Protein AF-A0A1B7MVD4-F1 (afdb_monomer)

Organism: NCBI:txid1314800

Sequence (118 aa):
MILGPDWERTKVEKAMSAALEKVAKGVGAKHITAVAIAYLMQKVPYVFPLIGGRKVEHLEANLESLAISLTAEQLRYLESVVPFNPGFPHHDRNGTVYNFLLYMEKQPTAQPIIRDAE

Secondary structure (DSSP, 8-state):
--SSSTTSPPHHHHHHHHHHHHHHHHHT-S-HHHHHHHHHHHHSTT-------SSHHHHHHHHGGGG----HHHHHHHHHSS-----TTTS-TT-----TT-----PPPPPP-PPPP-

Radius of gyration: 17.04 Å; Cα contacts (8 Å, |Δi|>4): 108; chains: 1; bounding box: 49×40×30 Å

InterPro domains:
  IPR023210 NADP-dependent oxidoreductase domain [PF00248] (13-81)
  IPR036812 NAD(P)-dependent oxidoreductase domain superfamily [G3DSA:3.20.20.100] (3-83)
  IPR036812 NAD(P)-dependent oxidoreductase domain superfamily [SSF51430] (11-89)
  IPR050523 Aldo/Keto Reductase Detoxification and Biosynthesis [PTHR43364] (9-90)

Foldseek 3Di:
DPPDPVVDDDPLRVLLLVLLV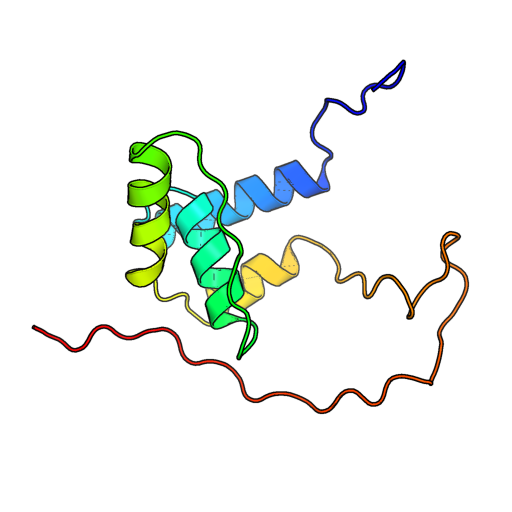VVCVVQVQPDSLLSVQLLVPQADPPDDDDQDDDDPVSVVSNVVNLVGFDDPVSSVSSCVSDDDDPDPPQADPVRDGGDPPDDDDDDDGHGGNDPDDD

Mean predicted aligned error: 8.62 Å

Structure (mmCIF, N/CA/C/O backbone):
data_AF-A0A1B7MVD4-F1
#
_entry.id   AF-A0A1B7MVD4-F1
#
loop_
_atom_site.group_PDB
_atom_site.id
_atom_site.type_symbol
_atom_site.label_atom_id
_atom_site.label_alt_id
_atom_site.label_comp_id
_atom_site.label_asym_id
_atom_site.label_entity_id
_atom_site.label_seq_id
_atom_site.pdbx_PDB_ins_code
_atom_site.Cartn_x
_atom_site.Cartn_y
_atom_site.Cartn_z
_atom_site.occupancy
_atom_site.B_iso_or_equiv
_atom_site.auth_seq_id
_atom_site.auth_comp_id
_atom_site.auth_asym_id
_atom_site.auth_atom_id
_atom_site.pdbx_PDB_model_num
ATOM 1 N N . MET A 1 1 ? 24.118 5.508 -5.068 1.00 56.59 1 MET A N 1
ATOM 2 C CA . MET A 1 1 ? 25.331 6.207 -4.560 1.00 56.59 1 MET A CA 1
ATOM 3 C C . MET A 1 1 ? 26.485 5.240 -4.772 1.00 56.59 1 MET A C 1
ATOM 5 O O . MET A 1 1 ? 26.363 4.122 -4.307 1.00 56.59 1 MET A O 1
ATOM 9 N N . ILE A 1 2 ? 27.562 5.522 -5.501 1.00 54.47 2 ILE A N 1
ATOM 10 C CA . ILE A 1 2 ? 28.261 6.772 -5.834 1.00 54.47 2 ILE A CA 1
ATOM 11 C C . ILE A 1 2 ? 28.687 6.630 -7.320 1.00 54.47 2 ILE A C 1
ATOM 13 O O . ILE A 1 2 ? 29.323 5.635 -7.637 1.00 54.47 2 ILE A O 1
ATOM 17 N N . LEU A 1 3 ? 28.319 7.579 -8.201 1.00 65.44 3 LEU A N 1
ATOM 18 C CA . LEU A 1 3 ? 28.618 7.704 -9.661 1.00 65.44 3 LEU A CA 1
ATOM 19 C C . LEU A 1 3 ? 27.543 7.306 -10.709 1.00 65.44 3 LEU A C 1
ATOM 21 O O . LEU A 1 3 ? 27.700 7.704 -11.859 1.00 65.44 3 LEU A O 1
ATOM 25 N N . GLY A 1 4 ? 26.445 6.618 -10.371 1.00 66.25 4 GLY A N 1
ATOM 26 C CA . GLY A 1 4 ? 25.346 6.320 -11.320 1.00 66.25 4 GLY A CA 1
ATOM 27 C C . GLY A 1 4 ? 24.106 7.222 -11.158 1.00 66.25 4 GLY A C 1
ATOM 28 O O . GLY A 1 4 ? 23.919 7.789 -10.076 1.00 66.25 4 GLY A O 1
ATOM 29 N N . PRO A 1 5 ? 23.204 7.324 -12.165 1.00 71.81 5 PRO A N 1
ATOM 30 C CA . PRO A 1 5 ? 21.899 7.993 -12.043 1.00 71.81 5 PRO A CA 1
ATOM 31 C C . PRO A 1 5 ? 20.914 7.243 -11.122 1.00 71.81 5 PRO A C 1
ATOM 33 O O . PRO A 1 5 ? 19.718 7.502 -11.152 1.00 71.81 5 PRO A O 1
ATOM 36 N N . ASP A 1 6 ? 21.401 6.349 -10.257 1.00 68.00 6 ASP A N 1
ATOM 37 C CA . ASP A 1 6 ? 20.628 5.485 -9.351 1.00 68.00 6 ASP A CA 1
ATOM 38 C C . ASP A 1 6 ? 19.784 6.250 -8.310 1.00 68.00 6 ASP A C 1
ATOM 40 O O . ASP A 1 6 ? 19.103 5.640 -7.490 1.00 68.00 6 ASP A O 1
ATOM 44 N N . TRP A 1 7 ? 19.869 7.583 -8.279 1.00 81.38 7 TRP A N 1
ATOM 45 C CA . TRP A 1 7 ? 18.977 8.438 -7.494 1.00 81.38 7 TRP A CA 1
ATOM 46 C C . TRP A 1 7 ? 17.621 8.645 -8.185 1.00 81.38 7 TRP A C 1
ATOM 48 O O . TRP A 1 7 ? 16.635 8.982 -7.523 1.00 81.38 7 TRP A O 1
ATOM 58 N N . GLU A 1 8 ? 17.558 8.459 -9.506 1.00 87.19 8 GLU A N 1
ATOM 59 C CA . GLU A 1 8 ? 16.330 8.585 -10.274 1.00 87.19 8 GLU A CA 1
ATOM 60 C C . GLU A 1 8 ? 15.427 7.373 -10.072 1.00 87.19 8 GLU A C 1
ATOM 62 O O . GLU A 1 8 ? 15.859 6.222 -10.067 1.00 87.19 8 GLU A O 1
ATOM 67 N N . ARG A 1 9 ? 14.121 7.637 -9.988 1.00 88.62 9 ARG A N 1
ATOM 68 C CA . ARG A 1 9 ? 13.124 6.569 -9.971 1.00 88.62 9 ARG A CA 1
ATOM 69 C C . ARG A 1 9 ? 13.095 5.852 -11.313 1.00 88.62 9 ARG A C 1
ATOM 71 O O . ARG A 1 9 ? 12.898 6.476 -12.366 1.00 88.62 9 ARG A O 1
ATOM 78 N N . THR A 1 10 ? 13.208 4.534 -11.252 1.00 92.06 10 THR A N 1
ATOM 79 C CA . THR A 1 10 ? 13.052 3.628 -12.386 1.00 92.06 10 THR A CA 1
ATOM 80 C C . THR A 1 10 ? 11.653 3.750 -12.994 1.00 92.06 10 THR A C 1
ATOM 82 O O . THR A 1 10 ? 10.699 4.224 -12.370 1.00 92.06 10 THR A O 1
ATOM 85 N N . LYS A 1 11 ? 11.496 3.284 -14.238 1.00 91.81 11 LYS A N 1
ATOM 86 C CA . LYS A 1 11 ? 10.183 3.240 -14.905 1.00 91.81 11 LYS A CA 1
ATOM 87 C C . LYS A 1 11 ? 9.157 2.425 -14.103 1.00 91.81 11 LYS A C 1
ATOM 89 O O . LYS A 1 11 ? 7.995 2.807 -14.052 1.00 91.81 11 LYS A O 1
ATOM 94 N N . VAL A 1 12 ? 9.609 1.351 -13.452 1.00 91.75 12 VAL A N 1
ATOM 95 C CA . VAL A 1 12 ? 8.789 0.463 -12.615 1.00 91.75 12 VAL A CA 1
ATOM 96 C C . VAL A 1 12 ? 8.287 1.191 -11.369 1.00 91.75 12 VAL A C 1
ATOM 98 O O . VAL A 1 12 ? 7.089 1.182 -11.099 1.00 91.75 12 VAL A O 1
ATOM 101 N N . GLU A 1 13 ? 9.172 1.882 -10.648 1.00 92.38 13 GLU A N 1
ATOM 102 C CA . GLU A 1 13 ? 8.783 2.669 -9.470 1.00 92.38 13 GLU A CA 1
ATOM 103 C C . GLU A 1 13 ? 7.800 3.786 -9.836 1.00 92.38 13 GLU A C 1
ATOM 105 O O . GLU A 1 13 ? 6.802 3.977 -9.146 1.00 92.38 13 GLU A O 1
ATOM 110 N N . LYS A 1 14 ? 8.037 4.492 -10.951 1.00 94.19 14 LYS A N 1
ATOM 111 C CA . LYS A 1 14 ? 7.123 5.532 -11.455 1.00 94.19 14 LYS A CA 1
ATOM 112 C C . LYS A 1 14 ? 5.743 4.959 -11.792 1.00 94.19 14 LYS A C 1
ATOM 114 O O . LYS A 1 14 ? 4.733 5.555 -11.424 1.00 94.19 14 LYS A O 1
ATOM 119 N N . ALA A 1 15 ? 5.695 3.805 -12.458 1.00 95.25 15 ALA A N 1
ATOM 120 C CA . ALA A 1 15 ? 4.443 3.138 -12.805 1.00 95.25 15 ALA A CA 1
ATOM 121 C C . ALA A 1 15 ? 3.658 2.697 -11.560 1.00 95.25 15 ALA A C 1
ATOM 123 O O . ALA A 1 15 ? 2.452 2.929 -11.488 1.00 95.25 15 ALA A O 1
ATOM 124 N N . MET A 1 16 ? 4.338 2.123 -10.560 1.00 94.94 16 MET A N 1
ATOM 125 C CA . MET A 1 16 ? 3.697 1.710 -9.309 1.00 94.94 16 MET A CA 1
ATOM 126 C C . MET A 1 16 ? 3.150 2.907 -8.524 1.00 94.94 16 MET A C 1
ATOM 128 O O . MET A 1 16 ? 2.004 2.869 -8.079 1.00 94.94 16 MET A O 1
ATOM 132 N N . SER A 1 17 ? 3.914 3.999 -8.415 1.00 95.19 17 SER A N 1
ATOM 133 C CA . SER A 1 17 ? 3.435 5.231 -7.775 1.00 95.19 17 SER A CA 1
ATOM 134 C C . SER A 1 17 ? 2.176 5.776 -8.457 1.00 95.19 17 SER A C 1
ATOM 136 O O . SER A 1 17 ? 1.196 6.077 -7.779 1.00 95.19 17 SER A O 1
ATOM 138 N N . ALA A 1 18 ? 2.154 5.823 -9.794 1.00 96.06 18 ALA A N 1
ATOM 139 C CA . ALA A 1 18 ? 0.984 6.278 -10.547 1.00 96.06 18 ALA A CA 1
ATOM 140 C C . ALA A 1 18 ? -0.244 5.368 -10.347 1.00 96.06 18 ALA A C 1
ATOM 142 O O . ALA A 1 18 ? -1.378 5.846 -10.259 1.00 96.06 18 ALA A O 1
ATOM 143 N N . ALA A 1 19 ? -0.036 4.053 -10.246 1.00 96.94 19 ALA A N 1
ATOM 144 C CA . ALA A 1 19 ? -1.113 3.107 -9.978 1.00 96.94 19 ALA A CA 1
ATOM 145 C C . ALA A 1 19 ? -1.689 3.265 -8.562 1.00 96.94 19 ALA A C 1
ATOM 147 O O . ALA A 1 19 ? -2.912 3.270 -8.401 1.00 96.94 19 ALA A O 1
ATOM 148 N N . LEU A 1 20 ? -0.833 3.460 -7.554 1.00 96.75 20 LEU A N 1
ATOM 149 C CA . LEU A 1 20 ? -1.257 3.743 -6.181 1.00 96.75 20 LEU A CA 1
ATOM 150 C C . LEU A 1 20 ? -2.043 5.055 -6.095 1.00 96.75 20 LEU A C 1
ATOM 152 O O . LEU A 1 20 ? -3.084 5.086 -5.446 1.00 96.75 20 LEU A O 1
ATOM 156 N N . GLU A 1 21 ? -1.616 6.109 -6.795 1.00 96.81 21 GLU A N 1
ATOM 157 C CA . GLU A 1 21 ? -2.373 7.366 -6.882 1.00 96.81 21 GLU A CA 1
ATOM 158 C C . GLU A 1 21 ? -3.757 7.174 -7.511 1.00 96.81 21 GLU A C 1
ATOM 160 O O . GLU A 1 21 ? -4.745 7.747 -7.045 1.00 96.81 21 GLU A O 1
ATOM 165 N N . LYS A 1 22 ? -3.852 6.361 -8.570 1.00 96.94 22 LYS A N 1
ATOM 166 C CA . LYS A 1 22 ? -5.134 6.055 -9.213 1.00 96.94 22 LYS A CA 1
ATOM 167 C C . LYS A 1 22 ? -6.082 5.346 -8.246 1.00 96.94 22 LYS A C 1
ATOM 169 O O . LYS A 1 22 ? -7.252 5.718 -8.165 1.00 96.94 22 LYS A O 1
ATOM 174 N N . VAL A 1 23 ? -5.589 4.346 -7.515 1.00 96.69 23 VAL A N 1
ATOM 175 C CA . VAL A 1 23 ? -6.396 3.617 -6.525 1.00 96.69 23 VAL A CA 1
ATOM 176 C C . VAL A 1 23 ? -6.761 4.520 -5.349 1.00 96.69 23 VAL A C 1
ATOM 178 O O . VAL A 1 23 ? -7.924 4.527 -4.960 1.00 96.69 23 VAL A O 1
ATOM 181 N N . ALA A 1 24 ? -5.829 5.342 -4.855 1.00 96.31 24 ALA A N 1
ATOM 182 C CA . ALA A 1 24 ? -6.071 6.305 -3.779 1.00 96.31 24 ALA A CA 1
ATOM 183 C C . ALA A 1 24 ? -7.254 7.228 -4.091 1.00 96.31 24 ALA A C 1
ATOM 185 O O . ALA A 1 24 ? -8.151 7.376 -3.265 1.00 96.31 24 ALA A O 1
ATOM 186 N N . LYS A 1 25 ? -7.316 7.760 -5.319 1.00 95.75 25 LYS A N 1
ATOM 187 C CA . LYS A 1 25 ? -8.455 8.565 -5.789 1.00 95.75 25 LYS A CA 1
ATOM 188 C C . LYS A 1 25 ? -9.769 7.783 -5.787 1.00 95.75 25 LYS A C 1
ATOM 190 O O . LYS A 1 25 ? -10.802 8.349 -5.456 1.00 95.75 25 LYS A O 1
ATOM 195 N N . GLY A 1 26 ? -9.734 6.500 -6.147 1.00 93.81 26 GLY A N 1
ATOM 196 C CA . GLY A 1 26 ? -10.918 5.638 -6.171 1.00 93.81 26 GLY A CA 1
ATOM 197 C C . GLY A 1 26 ? -11.465 5.292 -4.784 1.00 93.81 26 GLY A C 1
ATOM 198 O O . GLY A 1 26 ? -12.671 5.118 -4.647 1.00 93.81 26 GLY A O 1
ATOM 199 N N . VAL A 1 27 ? -10.602 5.208 -3.768 1.00 92.69 27 VAL A N 1
ATOM 200 C CA . VAL A 1 27 ? -10.996 4.890 -2.380 1.00 92.69 27 VAL A CA 1
ATOM 201 C C . VAL A 1 27 ? -11.100 6.118 -1.471 1.00 92.69 27 VAL A C 1
ATOM 203 O O . VAL A 1 27 ? -11.423 5.982 -0.298 1.00 92.69 27 VAL A O 1
ATOM 206 N N . GLY A 1 28 ? -10.823 7.317 -1.994 1.00 93.06 28 GLY A N 1
ATOM 207 C CA . GLY A 1 28 ? -10.861 8.563 -1.224 1.00 93.06 28 GLY A CA 1
ATOM 208 C C . GLY A 1 28 ? -9.711 8.727 -0.225 1.00 93.06 28 GLY A C 1
ATOM 209 O O . GLY A 1 28 ? -9.837 9.516 0.708 1.00 93.06 28 GLY A O 1
ATOM 210 N N . ALA A 1 29 ? -8.601 8.007 -0.410 1.00 93.81 29 ALA A N 1
ATOM 211 C CA . ALA A 1 29 ? -7.437 8.109 0.465 1.00 93.81 29 ALA A CA 1
ATOM 212 C C . ALA A 1 29 ? -6.650 9.399 0.198 1.00 93.81 29 ALA A C 1
ATOM 214 O O . ALA A 1 29 ? -6.348 9.736 -0.953 1.00 93.81 29 ALA A O 1
ATOM 215 N N . LYS A 1 30 ? -6.263 10.094 1.267 1.00 93.62 30 LYS A N 1
ATOM 216 C CA . LYS A 1 30 ? -5.433 11.305 1.226 1.00 93.62 30 LYS A CA 1
ATOM 217 C C . LYS A 1 30 ? -3.970 10.965 0.966 1.00 93.62 30 LYS A C 1
ATOM 219 O O . LYS A 1 30 ? -3.273 11.727 0.293 1.00 93.62 30 LYS A O 1
ATOM 224 N N . HIS A 1 31 ? -3.509 9.823 1.475 1.00 94.25 31 HIS A N 1
ATOM 225 C CA . HIS A 1 31 ? -2.117 9.402 1.371 1.00 94.25 31 HIS A CA 1
ATOM 226 C C . HIS A 1 31 ? -1.966 8.085 0.600 1.00 94.25 31 HIS A C 1
ATOM 228 O O . HIS A 1 31 ? -2.522 7.051 0.961 1.00 94.25 31 HIS A O 1
ATOM 234 N N . ILE A 1 32 ? -1.124 8.082 -0.440 1.00 94.62 32 ILE A N 1
ATOM 235 C CA . ILE A 1 32 ? -0.832 6.862 -1.217 1.00 94.62 32 ILE A CA 1
ATOM 236 C C . ILE A 1 32 ? -0.132 5.779 -0.382 1.00 94.62 32 ILE A C 1
ATOM 238 O O . ILE A 1 32 ? -0.255 4.591 -0.675 1.00 94.62 32 ILE A O 1
ATOM 242 N N . THR A 1 33 ? 0.585 6.174 0.675 1.00 94.06 33 THR A N 1
ATOM 243 C CA . THR A 1 33 ? 1.235 5.244 1.608 1.00 94.06 33 THR A CA 1
ATOM 244 C C . THR A 1 33 ? 0.207 4.420 2.373 1.00 94.06 33 THR A C 1
ATOM 246 O O . THR A 1 33 ? 0.427 3.228 2.576 1.00 94.06 33 THR A O 1
ATOM 249 N N . ALA A 1 34 ? -0.943 5.010 2.711 1.00 95.00 34 ALA A N 1
ATOM 250 C CA . ALA A 1 34 ? -2.045 4.308 3.353 1.00 95.00 34 ALA A CA 1
ATOM 251 C C . ALA A 1 34 ? -2.593 3.187 2.457 1.00 95.00 34 ALA A C 1
ATOM 253 O O . ALA A 1 34 ? -2.800 2.068 2.922 1.00 95.00 34 ALA A O 1
ATOM 254 N N . VAL A 1 35 ? -2.738 3.452 1.153 1.00 95.88 35 VAL A N 1
ATOM 255 C CA . VAL A 1 35 ? -3.161 2.447 0.162 1.00 95.88 35 VAL A CA 1
ATOM 256 C C . VAL A 1 35 ? -2.148 1.306 0.059 1.00 95.88 35 VAL A C 1
ATOM 258 O O . VAL A 1 35 ? -2.541 0.145 0.002 1.00 95.88 35 VAL A O 1
ATOM 261 N N . ALA A 1 36 ? -0.848 1.612 0.069 1.00 94.44 36 ALA A N 1
ATOM 262 C CA . ALA A 1 36 ? 0.199 0.592 0.013 1.00 94.44 36 ALA A CA 1
ATOM 263 C C . ALA A 1 36 ? 0.202 -0.317 1.256 1.00 94.44 36 ALA A C 1
ATOM 265 O O . ALA A 1 36 ? 0.358 -1.534 1.132 1.00 94.44 36 ALA A O 1
ATOM 266 N N . ILE A 1 37 ? -0.005 0.263 2.443 1.00 94.12 37 ILE A N 1
ATOM 267 C CA . ILE A 1 37 ? -0.118 -0.482 3.705 1.00 94.12 37 ILE A CA 1
ATOM 268 C C . ILE A 1 37 ? -1.367 -1.371 3.684 1.00 94.12 37 ILE A C 1
ATOM 270 O O . ILE A 1 37 ? -1.263 -2.569 3.949 1.00 94.12 37 ILE A O 1
ATOM 274 N N . ALA A 1 38 ? -2.518 -0.815 3.292 1.00 93.56 38 ALA A N 1
ATOM 275 C CA . ALA A 1 38 ? -3.769 -1.560 3.169 1.00 93.56 38 ALA A CA 1
ATOM 276 C C . ALA A 1 38 ? -3.639 -2.725 2.174 1.00 93.56 38 ALA A C 1
ATOM 278 O O . ALA A 1 38 ? -4.039 -3.845 2.480 1.00 93.56 38 ALA A O 1
ATOM 279 N N . TYR A 1 39 ? -3.000 -2.497 1.023 1.00 93.69 39 TYR A N 1
ATOM 280 C CA . TYR A 1 39 ? -2.702 -3.546 0.048 1.00 93.69 39 TYR A CA 1
ATOM 281 C C . TYR A 1 39 ? -1.882 -4.683 0.660 1.00 93.69 39 TYR A C 1
ATOM 283 O O . TYR A 1 39 ? -2.247 -5.843 0.487 1.00 93.69 39 TYR A O 1
ATOM 291 N N . LEU A 1 40 ? -0.808 -4.381 1.397 1.00 91.44 40 LEU A N 1
ATOM 292 C CA . LEU A 1 40 ? 0.029 -5.422 1.994 1.00 91.44 40 LEU A CA 1
ATOM 293 C C . LEU A 1 40 ? -0.750 -6.267 3.011 1.00 91.44 40 LEU A C 1
ATOM 295 O O . LEU A 1 40 ? -0.672 -7.494 2.966 1.00 91.44 40 LEU A O 1
ATOM 299 N N . MET A 1 41 ? -1.519 -5.608 3.881 1.00 89.88 41 MET A N 1
ATOM 300 C CA . MET A 1 41 ? -2.327 -6.265 4.913 1.00 89.88 41 MET A CA 1
ATOM 301 C C . MET A 1 41 ? -3.458 -7.124 4.326 1.00 89.88 41 MET A C 1
ATOM 303 O O . MET A 1 41 ? -3.820 -8.140 4.911 1.00 89.88 41 MET A O 1
ATOM 307 N N . GLN A 1 42 ? -4.019 -6.727 3.180 1.00 90.31 42 GLN A N 1
ATOM 308 C CA . GLN A 1 42 ? -5.145 -7.421 2.535 1.00 90.31 42 GLN A CA 1
ATOM 309 C C . GLN A 1 42 ? -4.699 -8.492 1.538 1.00 90.31 42 GLN A C 1
ATOM 311 O O . GLN A 1 42 ? -5.431 -9.443 1.276 1.00 90.31 42 GLN A O 1
ATOM 316 N N . LYS A 1 43 ? -3.496 -8.362 0.972 1.00 87.38 43 LYS A N 1
ATOM 317 C CA . LYS A 1 43 ? -2.967 -9.317 -0.003 1.00 87.38 43 LYS A CA 1
ATOM 318 C C . LYS A 1 43 ? -2.566 -10.640 0.642 1.00 87.38 43 LYS A C 1
ATOM 320 O O . LYS A 1 43 ? -2.838 -11.697 0.075 1.00 87.38 43 LYS A O 1
ATOM 325 N N . VAL A 1 44 ? -1.859 -10.587 1.770 1.00 83.56 44 VAL A N 1
ATOM 326 C CA . VAL A 1 44 ? -1.258 -11.774 2.393 1.00 83.56 44 VAL A CA 1
ATOM 327 C C . VAL A 1 44 ? -1.642 -11.816 3.869 1.00 83.56 44 VAL A C 1
ATOM 329 O O . VAL A 1 44 ? -1.424 -10.827 4.571 1.00 83.56 44 VAL A O 1
ATOM 332 N N . PRO A 1 45 ? -2.189 -12.938 4.370 1.00 80.94 45 PRO A N 1
ATOM 333 C CA . PRO A 1 45 ? -2.485 -13.064 5.790 1.00 80.94 45 PRO A CA 1
ATOM 334 C C . PRO A 1 45 ? -1.189 -13.079 6.615 1.00 80.94 45 PRO A C 1
ATOM 336 O O . PRO A 1 45 ? -0.130 -13.476 6.131 1.00 80.94 45 PRO A O 1
ATOM 339 N N . TYR A 1 46 ? -1.284 -12.674 7.882 1.00 81.75 46 TYR A N 1
ATOM 340 C CA . TYR A 1 46 ? -0.179 -12.710 8.855 1.00 81.75 46 TYR A CA 1
ATOM 341 C C . TYR A 1 46 ? 1.037 -11.831 8.509 1.00 81.75 46 TYR A C 1
ATOM 343 O O . TYR A 1 46 ? 2.124 -12.036 9.048 1.00 81.75 46 TYR A O 1
ATOM 351 N N . VAL A 1 47 ? 0.863 -10.825 7.647 1.00 82.62 47 VAL A N 1
ATOM 352 C CA . VAL A 1 47 ? 1.891 -9.818 7.363 1.00 82.62 47 VAL A CA 1
ATOM 353 C C . VAL A 1 47 ? 1.591 -8.539 8.136 1.00 82.62 47 VAL A C 1
ATOM 355 O O . VAL A 1 47 ? 0.576 -7.883 7.914 1.00 82.62 47 VAL A O 1
ATOM 358 N N . PHE A 1 48 ? 2.518 -8.160 9.015 1.00 86.62 48 PHE A N 1
ATOM 359 C CA . PHE A 1 48 ? 2.473 -6.905 9.761 1.00 86.62 48 PHE A CA 1
ATOM 360 C C . PHE A 1 48 ? 3.544 -5.957 9.205 1.00 86.62 48 PHE A C 1
ATOM 362 O O . PHE A 1 48 ? 4.736 -6.205 9.414 1.00 86.62 48 PHE A O 1
ATOM 369 N N . PRO A 1 49 ? 3.168 -4.904 8.454 1.00 88.38 49 PRO A N 1
ATOM 370 C CA . PRO A 1 49 ? 4.138 -3.968 7.902 1.00 88.38 49 PRO A CA 1
ATOM 371 C C . PRO A 1 49 ? 4.923 -3.271 9.012 1.00 88.38 49 PRO A C 1
ATOM 373 O O . PRO A 1 49 ? 4.349 -2.738 9.961 1.00 88.38 49 PRO A O 1
ATOM 376 N N . LEU A 1 50 ? 6.243 -3.204 8.851 1.00 90.50 50 LEU A N 1
ATOM 377 C CA . LEU A 1 50 ? 7.085 -2.335 9.665 1.00 90.50 50 LEU A CA 1
ATOM 378 C C . LEU A 1 50 ? 7.027 -0.923 9.091 1.00 90.50 50 LEU A C 1
ATOM 380 O O . LEU A 1 50 ? 7.606 -0.626 8.045 1.00 90.50 50 LEU A O 1
ATOM 384 N N . ILE A 1 51 ? 6.286 -0.058 9.773 1.00 89.88 51 ILE A N 1
ATOM 385 C CA . ILE A 1 51 ? 6.015 1.299 9.315 1.00 89.88 51 ILE A CA 1
ATOM 386 C C . ILE A 1 51 ? 7.060 2.250 9.909 1.00 89.88 51 ILE A C 1
ATOM 388 O O . ILE A 1 51 ? 7.138 2.436 11.121 1.00 89.88 51 ILE A O 1
ATOM 392 N N . GLY A 1 52 ? 7.864 2.871 9.045 1.00 86.19 52 GLY A N 1
ATOM 393 C CA . GLY A 1 52 ? 8.845 3.883 9.439 1.00 86.19 52 GLY A CA 1
ATOM 394 C C . GLY A 1 52 ? 8.262 5.298 9.438 1.00 86.19 52 GLY A C 1
ATOM 395 O O . GLY A 1 52 ? 7.535 5.688 8.526 1.00 86.19 52 GLY A O 1
ATOM 396 N N . GLY A 1 53 ? 8.633 6.112 10.424 1.0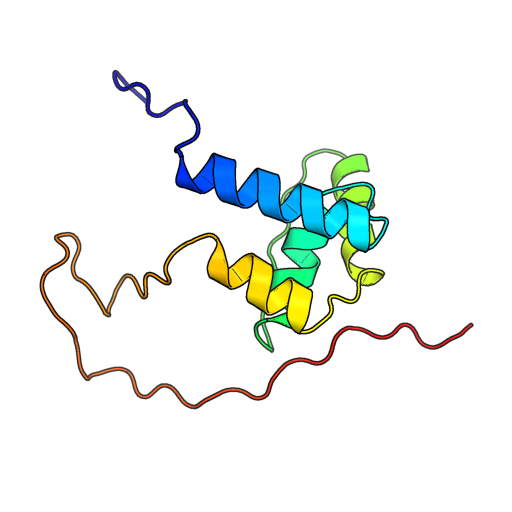0 89.62 53 GLY A N 1
ATOM 397 C CA . GLY A 1 53 ? 8.247 7.519 10.506 1.00 89.62 53 GLY A CA 1
ATOM 398 C C . GLY A 1 53 ? 9.166 8.286 11.450 1.00 89.62 53 GLY A C 1
ATOM 399 O O . GLY A 1 53 ? 9.685 7.724 12.406 1.00 89.62 53 GLY A O 1
ATOM 400 N N . ARG A 1 54 ? 9.403 9.570 11.162 1.00 94.25 54 ARG A N 1
ATOM 401 C CA . ARG A 1 54 ? 10.200 10.465 12.030 1.00 94.25 54 ARG A CA 1
ATOM 402 C C . ARG A 1 54 ? 9.384 11.622 12.602 1.00 94.25 54 ARG A C 1
ATOM 404 O O . ARG A 1 54 ? 9.935 12.454 13.311 1.00 94.25 54 ARG A O 1
ATOM 411 N N . LYS A 1 55 ? 8.107 11.708 12.233 1.00 94.69 55 LYS A N 1
ATOM 412 C CA . LYS A 1 55 ? 7.186 12.759 12.649 1.00 94.69 55 LYS A CA 1
ATOM 413 C C . LYS A 1 55 ? 5.799 12.171 12.881 1.00 94.69 55 LYS A C 1
ATOM 415 O O . LYS A 1 55 ? 5.486 11.117 12.322 1.00 94.69 55 LYS A O 1
ATOM 420 N N . VAL A 1 56 ? 4.990 12.863 13.675 1.00 94.38 56 VAL A N 1
ATOM 421 C CA . VAL A 1 56 ? 3.643 12.417 14.054 1.00 94.38 56 VAL A CA 1
ATOM 422 C C . VAL A 1 56 ? 2.716 12.361 12.838 1.00 94.38 56 VAL A C 1
ATOM 424 O O . VAL A 1 56 ? 1.956 11.410 12.699 1.00 94.38 56 VAL A O 1
ATOM 427 N N . GLU A 1 57 ? 2.861 13.278 11.882 1.00 94.12 57 GLU A N 1
ATOM 428 C CA . GLU A 1 57 ? 1.989 13.334 10.700 1.00 94.12 57 GLU A CA 1
ATOM 429 C C . GLU A 1 57 ? 2.145 12.088 9.816 1.00 94.12 57 GLU A C 1
ATOM 431 O O . GLU A 1 57 ? 1.208 11.667 9.146 1.00 94.12 57 GLU A O 1
ATOM 436 N N . HIS A 1 58 ? 3.325 11.453 9.827 1.00 93.88 58 HIS A N 1
ATOM 437 C CA . HIS A 1 58 ? 3.523 10.186 9.120 1.00 93.88 58 HIS A CA 1
ATOM 438 C C . HIS A 1 58 ? 2.734 9.057 9.784 1.00 93.88 58 HIS A C 1
ATOM 440 O O . HIS A 1 58 ? 2.189 8.205 9.090 1.00 93.88 58 HIS A O 1
ATOM 446 N N . LEU A 1 59 ? 2.686 9.032 11.120 1.00 92.31 59 LEU A N 1
ATOM 447 C CA . LEU A 1 59 ? 1.906 8.041 11.855 1.00 92.31 59 LEU A CA 1
ATOM 448 C C . LEU A 1 59 ? 0.419 8.208 11.533 1.00 92.31 59 LEU A C 1
ATOM 450 O O . LEU A 1 59 ? -0.221 7.239 11.137 1.00 92.31 59 LEU A O 1
ATOM 454 N N . GLU A 1 60 ? -0.097 9.435 11.616 1.00 92.44 60 GLU A N 1
ATOM 455 C CA . GLU A 1 60 ? -1.495 9.750 11.293 1.00 92.44 60 GLU A CA 1
ATOM 456 C C . GLU A 1 60 ? -1.854 9.388 9.846 1.00 92.44 60 GLU A C 1
ATOM 458 O O . GLU A 1 60 ? -2.869 8.732 9.609 1.00 92.44 60 GLU A O 1
ATOM 463 N N . ALA A 1 61 ? -0.986 9.718 8.886 1.00 93.56 61 ALA A N 1
ATOM 464 C CA . ALA A 1 61 ? -1.167 9.343 7.485 1.00 93.56 61 ALA A CA 1
ATOM 465 C C . ALA A 1 61 ? -1.221 7.821 7.278 1.00 93.56 61 ALA A C 1
ATOM 467 O O . ALA A 1 61 ? -1.947 7.336 6.416 1.00 93.56 61 ALA A O 1
ATOM 468 N N . ASN A 1 62 ? -0.468 7.044 8.059 1.00 93.25 62 ASN A N 1
ATOM 469 C CA . ASN A 1 62 ? -0.461 5.587 7.942 1.00 93.25 62 ASN A CA 1
ATOM 470 C C . ASN A 1 62 ? -1.669 4.936 8.629 1.00 93.25 62 ASN A C 1
ATOM 472 O O . ASN A 1 62 ? -2.131 3.897 8.159 1.00 93.25 62 ASN A O 1
ATOM 476 N N 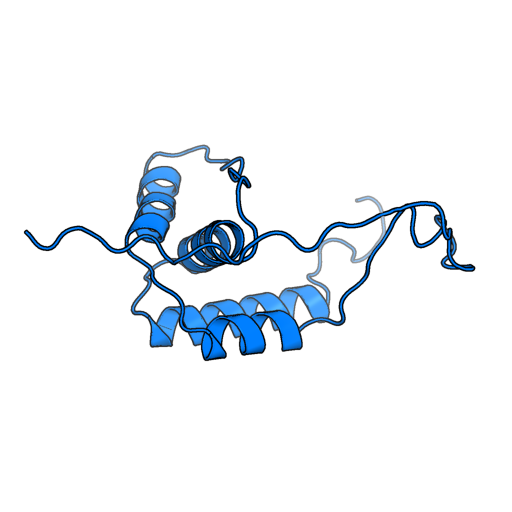. LEU A 1 6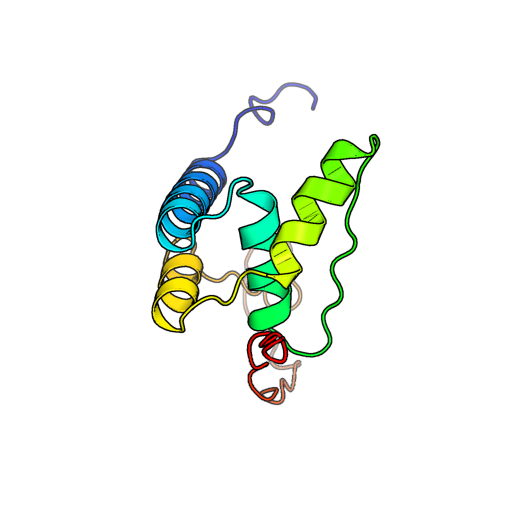3 ? -2.221 5.544 9.685 1.00 92.06 63 LEU A N 1
ATOM 477 C CA . LEU A 1 63 ? -3.447 5.067 10.342 1.00 92.06 63 LEU A CA 1
ATOM 478 C C . LEU A 1 63 ? -4.663 5.090 9.409 1.00 92.06 63 LEU A C 1
ATOM 480 O O . LEU A 1 63 ? -5.552 4.253 9.555 1.00 92.06 63 LEU A O 1
ATOM 484 N N . GLU A 1 64 ? -4.673 5.977 8.409 1.00 92.25 64 GLU A N 1
ATOM 485 C CA . GLU A 1 64 ? -5.690 5.998 7.348 1.00 92.25 64 GLU A CA 1
ATOM 486 C C . GLU A 1 64 ? -5.841 4.627 6.659 1.00 92.25 64 GLU A C 1
ATOM 488 O O . GLU A 1 64 ? -6.945 4.259 6.266 1.00 92.25 64 GLU A O 1
ATOM 493 N N . SER A 1 65 ? -4.771 3.822 6.587 1.00 93.25 65 SER A N 1
ATOM 494 C CA . SER A 1 65 ? -4.801 2.483 5.974 1.00 93.25 65 SER A CA 1
ATOM 495 C C . SER A 1 65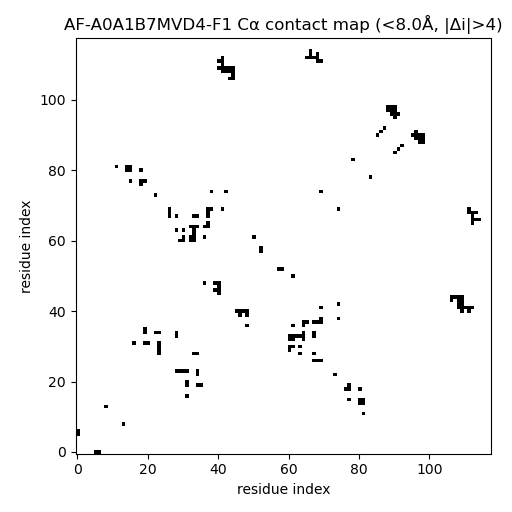 ? -5.816 1.534 6.611 1.00 93.25 65 SER A C 1
ATOM 497 O O . SER A 1 65 ? -6.389 0.703 5.910 1.00 93.25 65 SER A O 1
ATOM 499 N N . LEU A 1 66 ? -6.091 1.691 7.909 1.00 91.81 66 LEU A N 1
ATOM 500 C CA . LEU A 1 66 ? -7.047 0.862 8.648 1.00 91.81 66 LEU A CA 1
ATOM 501 C C . LEU A 1 66 ? -8.499 1.118 8.223 1.00 91.81 66 LEU A C 1
ATOM 503 O O . LEU A 1 66 ? -9.367 0.289 8.478 1.00 91.81 66 LEU A O 1
ATOM 507 N N . ALA A 1 67 ? -8.772 2.263 7.593 1.00 92.69 67 ALA A N 1
ATOM 508 C CA . ALA A 1 67 ? -10.088 2.611 7.068 1.00 92.69 67 ALA A CA 1
ATOM 509 C C . ALA A 1 67 ? -10.256 2.245 5.582 1.00 92.69 67 ALA A C 1
ATOM 511 O O . ALA A 1 67 ? -11.354 2.377 5.042 1.00 92.69 67 ALA A O 1
ATOM 512 N N . ILE A 1 68 ? -9.193 1.800 4.906 1.00 93.44 68 ILE A N 1
ATOM 513 C CA . ILE A 1 68 ? -9.218 1.500 3.474 1.00 93.44 68 ILE A CA 1
ATOM 514 C C . ILE A 1 68 ? -9.542 0.021 3.274 1.00 93.44 68 ILE A C 1
ATOM 516 O O . ILE A 1 68 ? -8.775 -0.851 3.668 1.00 93.44 68 ILE A O 1
ATOM 520 N N . SER A 1 69 ? -10.637 -0.265 2.575 1.00 93.25 69 SER A N 1
ATOM 521 C CA . SER A 1 69 ? -10.950 -1.600 2.054 1.00 93.25 69 SER A CA 1
ATOM 522 C C . SER A 1 69 ? -10.780 -1.598 0.541 1.00 93.25 69 SER A C 1
ATOM 524 O O . SER A 1 69 ? -11.507 -0.892 -0.160 1.00 93.25 69 SER A O 1
ATOM 526 N N . LEU A 1 70 ? -9.810 -2.356 0.030 1.00 92.81 70 LEU A N 1
ATOM 527 C CA . LEU A 1 70 ? -9.575 -2.450 -1.405 1.00 92.81 70 LEU A CA 1
ATOM 528 C C . LEU A 1 70 ? -10.448 -3.544 -2.016 1.00 92.81 70 LEU A C 1
ATOM 530 O O . LEU A 1 70 ? -10.603 -4.635 -1.466 1.00 92.81 70 LEU A O 1
ATOM 534 N N . THR A 1 71 ? -10.996 -3.270 -3.195 1.00 93.62 71 THR A N 1
ATOM 535 C CA . THR A 1 71 ? -11.750 -4.279 -3.941 1.00 93.62 71 THR A CA 1
ATOM 536 C C . THR A 1 71 ? -10.806 -5.285 -4.599 1.00 93.62 71 THR A C 1
ATOM 538 O O . THR A 1 71 ? -9.649 -4.987 -4.909 1.00 93.62 71 THR A O 1
ATOM 541 N N . ALA A 1 72 ? -11.317 -6.479 -4.907 1.00 91.25 72 ALA A N 1
ATOM 542 C CA . ALA A 1 72 ? -10.548 -7.486 -5.636 1.00 91.25 72 ALA A CA 1
ATOM 543 C C . ALA A 1 72 ? -10.057 -6.977 -7.009 1.00 91.25 72 ALA A C 1
ATOM 545 O O . ALA A 1 72 ? -9.001 -7.387 -7.482 1.00 91.25 72 ALA A O 1
ATOM 546 N N . GLU A 1 73 ? -10.802 -6.071 -7.651 1.00 94.06 73 GLU A N 1
ATOM 547 C CA . GLU A 1 73 ? -10.388 -5.411 -8.896 1.00 94.06 73 GLU A CA 1
ATOM 548 C C . GLU A 1 73 ? -9.211 -4.461 -8.689 1.00 94.06 73 GLU A C 1
ATOM 550 O O . GLU A 1 73 ? -8.272 -4.474 -9.483 1.00 94.06 73 GLU A O 1
ATOM 555 N N . GLN A 1 74 ? -9.232 -3.672 -7.612 1.00 94.88 74 GLN A N 1
ATOM 556 C CA . GLN A 1 74 ? -8.136 -2.771 -7.262 1.00 94.88 74 GLN A CA 1
ATO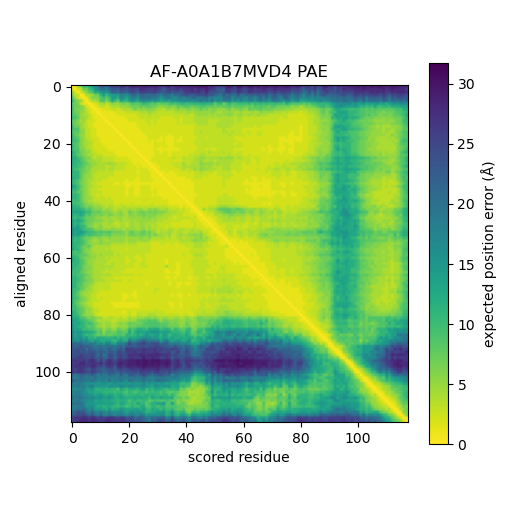M 557 C C . GLN A 1 74 ? -6.864 -3.551 -6.914 1.00 94.88 74 GLN A C 1
ATOM 559 O O . GLN A 1 74 ? -5.789 -3.174 -7.381 1.00 94.88 74 GLN A O 1
ATOM 564 N N . LEU A 1 75 ? -6.977 -4.667 -6.181 1.00 92.75 75 LEU A N 1
ATOM 565 C CA . LEU A 1 75 ? -5.845 -5.567 -5.922 1.00 92.75 75 LEU A CA 1
ATOM 566 C C . LEU A 1 75 ? -5.256 -6.109 -7.228 1.00 92.75 75 LEU A C 1
ATOM 568 O O . LEU A 1 75 ? -4.065 -5.934 -7.477 1.00 92.75 75 LEU A O 1
ATOM 572 N N . ARG A 1 76 ? -6.093 -6.706 -8.089 1.00 92.75 76 ARG A N 1
ATOM 573 C CA . ARG A 1 76 ? -5.642 -7.245 -9.385 1.00 92.75 76 ARG A CA 1
ATOM 574 C C . ARG A 1 76 ? -4.997 -6.172 -10.255 1.00 92.75 76 ARG A C 1
ATOM 576 O O . ARG A 1 76 ? -4.002 -6.440 -10.924 1.00 92.75 76 ARG A O 1
ATOM 583 N N . TYR A 1 77 ? -5.544 -4.958 -10.242 1.00 95.62 77 TYR A N 1
ATOM 584 C CA . TYR A 1 77 ? -4.962 -3.833 -10.960 1.00 95.62 77 TYR A CA 1
ATOM 585 C C . TYR A 1 77 ? -3.557 -3.513 -10.443 1.00 95.62 77 TYR A C 1
ATOM 587 O O . TYR A 1 77 ? -2.636 -3.471 -11.253 1.00 95.62 77 TYR A O 1
ATOM 595 N N . LEU A 1 78 ? -3.371 -3.356 -9.128 1.00 94.25 78 LEU A N 1
ATOM 596 C CA . LEU A 1 78 ? -2.058 -3.079 -8.531 1.00 94.25 78 LEU A CA 1
ATOM 597 C C . LEU A 1 78 ? -1.033 -4.181 -8.839 1.00 94.25 78 LEU A C 1
ATOM 599 O O . LEU A 1 78 ? 0.115 -3.878 -9.158 1.00 94.25 78 LEU A O 1
ATOM 603 N N . GLU A 1 79 ? -1.445 -5.448 -8.816 1.00 91.75 79 GLU A N 1
ATOM 604 C CA . GLU A 1 79 ? -0.572 -6.579 -9.157 1.00 91.75 79 GLU A CA 1
ATOM 605 C C . GLU A 1 79 ? -0.213 -6.643 -10.647 1.00 91.75 79 GLU A C 1
ATOM 607 O O . GLU A 1 79 ? 0.853 -7.138 -10.997 1.00 91.75 79 GLU A O 1
ATOM 612 N N . SER A 1 80 ? -1.060 -6.105 -11.529 1.00 94.31 80 SER A N 1
ATOM 613 C CA . SER A 1 80 ? -0.800 -6.088 -12.975 1.00 94.31 80 SER A CA 1
ATOM 614 C C . SER A 1 80 ? 0.246 -5.056 -13.415 1.00 94.31 80 SER A C 1
ATOM 616 O O . SER A 1 80 ? 0.751 -5.134 -14.533 1.00 94.31 80 SER A O 1
ATOM 618 N N . VAL A 1 81 ? 0.575 -4.080 -12.558 1.00 94.00 81 VAL A N 1
ATOM 619 C CA . VAL A 1 81 ? 1.451 -2.946 -12.912 1.00 94.00 81 VAL A CA 1
ATOM 620 C C . VAL A 1 81 ? 2.893 -3.390 -13.130 1.00 94.00 81 VAL A C 1
ATOM 622 O O . VAL A 1 81 ? 3.598 -2.835 -13.974 1.00 94.00 81 VAL A O 1
ATOM 625 N N . VAL A 1 82 ? 3.349 -4.361 -12.339 1.00 86.94 82 VAL A N 1
ATOM 626 C CA . VAL A 1 82 ? 4.736 -4.826 -12.336 1.00 86.94 82 VAL A CA 1
ATOM 627 C C . VAL A 1 82 ? 4.731 -6.345 -12.429 1.00 86.94 82 VAL A C 1
ATOM 629 O O . VAL A 1 82 ? 4.020 -6.986 -11.657 1.00 86.94 82 VAL A O 1
ATOM 632 N N . PRO A 1 83 ? 5.519 -6.941 -13.341 1.00 83.62 83 PRO A N 1
ATOM 633 C CA . PRO A 1 83 ? 5.600 -8.389 -13.443 1.00 83.62 83 PRO A CA 1
ATOM 634 C C . PRO A 1 83 ? 6.075 -8.992 -12.119 1.00 83.62 83 PRO A C 1
ATOM 636 O O . PRO A 1 83 ? 7.029 -8.507 -11.505 1.00 83.62 83 PRO A O 1
ATOM 639 N N . PHE A 1 84 ? 5.411 -10.066 -11.690 1.00 80.25 84 PHE A N 1
ATOM 640 C CA . PHE A 1 84 ? 5.808 -10.803 -10.498 1.00 80.25 84 PHE A CA 1
ATOM 641 C C . PHE A 1 84 ? 7.227 -11.356 -10.673 1.00 80.25 84 PHE A C 1
ATOM 643 O O . PHE A 1 84 ? 7.501 -12.101 -11.613 1.00 80.25 84 PHE A O 1
ATOM 650 N N . ASN A 1 85 ? 8.120 -10.987 -9.756 1.00 79.38 85 ASN A N 1
ATOM 651 C CA . ASN A 1 85 ? 9.472 -11.518 -9.682 1.00 79.38 85 ASN A CA 1
ATOM 652 C C . ASN A 1 85 ? 9.610 -12.320 -8.379 1.00 79.38 85 ASN A C 1
ATOM 654 O O . ASN A 1 85 ? 9.657 -11.707 -7.310 1.00 79.38 85 ASN A O 1
ATOM 658 N N . PRO A 1 86 ? 9.672 -13.661 -8.441 1.00 70.88 86 PRO A N 1
ATOM 659 C CA . PRO A 1 86 ? 9.768 -14.498 -7.250 1.00 70.88 86 PRO A CA 1
ATOM 660 C C . PRO A 1 86 ? 11.117 -14.372 -6.518 1.00 70.88 86 PRO A C 1
ATOM 662 O O . PRO A 1 86 ? 11.221 -14.813 -5.378 1.00 70.88 86 PRO A O 1
ATOM 665 N N . GLY A 1 87 ? 12.132 -13.741 -7.125 1.00 72.38 87 GLY A N 1
ATOM 666 C CA . GLY A 1 87 ? 13.403 -13.430 -6.466 1.00 72.38 87 GLY A CA 1
ATOM 667 C C . GLY A 1 87 ? 14.157 -14.665 -5.959 1.00 72.38 87 GLY A C 1
ATOM 668 O O . GLY A 1 87 ? 13.958 -15.779 -6.437 1.00 72.38 87 GLY A O 1
ATOM 669 N N . PHE A 1 88 ? 15.055 -14.479 -4.991 1.00 66.12 88 PHE A 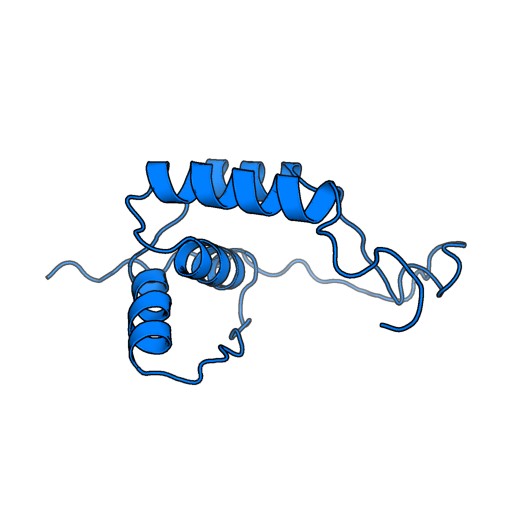N 1
ATOM 670 C CA . PHE A 1 88 ? 15.734 -15.595 -4.325 1.00 66.12 88 PHE A CA 1
ATOM 671 C C . PHE A 1 88 ? 14.762 -16.317 -3.375 1.00 66.12 88 PHE A C 1
ATOM 673 O O . PHE A 1 88 ? 14.032 -15.633 -2.656 1.00 66.12 88 PHE A O 1
ATOM 680 N N . PRO A 1 89 ? 14.758 -17.662 -3.296 1.00 67.06 89 PRO A N 1
ATOM 681 C CA . PRO A 1 89 ? 15.667 -18.637 -3.922 1.00 67.06 89 PRO A CA 1
ATOM 682 C C . PRO A 1 89 ? 15.166 -19.214 -5.258 1.00 67.06 89 PRO A C 1
ATOM 684 O O . PRO A 1 89 ? 15.678 -20.229 -5.726 1.00 67.06 89 PRO A O 1
ATOM 687 N N . HIS A 1 90 ? 14.156 -18.598 -5.874 1.00 64.31 90 HIS A N 1
ATOM 688 C CA . HIS A 1 90 ? 13.641 -19.025 -7.175 1.00 64.31 90 HIS A CA 1
ATOM 689 C C . HIS A 1 90 ? 14.571 -18.626 -8.335 1.00 64.31 90 HIS A C 1
ATOM 691 O O . HIS A 1 90 ? 14.509 -19.243 -9.396 1.00 64.31 90 HIS A O 1
ATOM 697 N N . HIS A 1 91 ? 15.418 -17.612 -8.132 1.00 59.72 91 HIS A N 1
ATOM 698 C CA . HIS A 1 91 ? 16.434 -17.118 -9.063 1.00 59.72 91 HIS A CA 1
ATOM 699 C C . HIS A 1 91 ? 17.741 -16.853 -8.289 1.00 59.72 91 HIS A C 1
ATOM 701 O O . HIS A 1 91 ? 17.707 -16.323 -7.173 1.00 59.72 91 HIS A O 1
ATOM 707 N N . ASP A 1 92 ? 18.894 -17.208 -8.862 1.00 55.62 92 ASP A N 1
ATOM 708 C CA . ASP A 1 92 ? 20.199 -16.782 -8.346 1.00 55.62 92 ASP A CA 1
ATOM 709 C C . ASP A 1 92 ? 20.420 -15.276 -8.600 1.00 55.62 92 ASP A C 1
ATOM 711 O O . ASP A 1 92 ? 19.646 -14.605 -9.287 1.00 55.62 92 ASP A O 1
ATOM 715 N N . ARG A 1 93 ? 21.505 -14.718 -8.052 1.00 52.03 93 ARG A N 1
ATOM 716 C CA . ARG A 1 93 ? 21.876 -13.304 -8.245 1.00 52.03 93 ARG A CA 1
ATOM 717 C C . ARG A 1 93 ? 22.032 -12.912 -9.733 1.00 52.03 93 ARG A C 1
ATOM 719 O O . ARG A 1 93 ? 21.991 -11.721 -10.029 1.00 52.03 93 ARG A O 1
ATOM 726 N N . ASN A 1 94 ? 22.183 -13.884 -10.640 1.00 50.16 94 ASN A N 1
ATOM 727 C CA . ASN A 1 94 ? 22.383 -13.695 -12.079 1.00 50.16 94 ASN A CA 1
ATOM 728 C C . ASN A 1 94 ? 21.155 -14.037 -12.951 1.00 50.16 94 ASN A C 1
ATOM 730 O O . ASN A 1 94 ? 21.211 -13.834 -14.163 1.00 50.16 94 ASN A O 1
ATOM 734 N N . GLY A 1 95 ? 20.040 -14.490 -12.370 1.00 51.38 95 GLY A N 1
ATOM 735 C CA . GLY A 1 95 ? 18.794 -14.778 -13.085 1.00 51.38 95 GLY A CA 1
ATOM 736 C C . GLY A 1 95 ? 18.715 -16.139 -13.796 1.00 51.38 95 GLY A C 1
ATOM 737 O O . GLY A 1 95 ? 17.807 -16.325 -14.608 1.00 51.38 95 GLY A O 1
ATOM 738 N N . THR A 1 96 ? 19.598 -17.097 -13.503 1.00 42.84 96 THR A N 1
ATOM 739 C CA . THR A 1 96 ? 19.638 -18.435 -14.123 1.00 42.84 96 THR A CA 1
ATOM 740 C C . THR A 1 96 ? 19.030 -19.533 -13.227 1.00 42.84 96 THR A C 1
ATOM 742 O O . THR A 1 96 ? 19.672 -20.042 -12.321 1.00 42.84 96 THR A O 1
ATOM 745 N N . VAL A 1 97 ? 17.780 -19.890 -13.562 1.00 49.38 97 VAL A N 1
ATOM 746 C CA . VAL A 1 97 ? 16.978 -21.124 -13.338 1.00 49.38 97 VAL A CA 1
ATOM 747 C C . VAL A 1 97 ? 16.736 -21.693 -11.913 1.00 49.38 97 VAL A C 1
ATOM 749 O O . VAL A 1 97 ? 17.635 -22.041 -11.158 1.00 49.38 97 VAL A O 1
ATOM 752 N N . TYR A 1 98 ? 15.426 -21.873 -11.683 1.00 48.12 98 TYR A N 1
ATOM 753 C CA . TYR A 1 98 ? 14.577 -22.518 -10.667 1.00 48.12 98 TYR A CA 1
ATOM 754 C C . TYR A 1 98 ? 15.141 -23.567 -9.693 1.00 48.12 98 TYR A C 1
ATOM 756 O O . TYR A 1 98 ? 15.667 -24.607 -10.084 1.00 48.12 98 TYR A O 1
ATOM 764 N N . ASN A 1 99 ? 14.809 -23.375 -8.410 1.00 48.56 99 ASN A N 1
ATOM 765 C CA . ASN A 1 99 ? 14.883 -24.398 -7.370 1.00 48.56 99 ASN A CA 1
ATOM 766 C C . ASN A 1 99 ? 13.478 -24.968 -7.064 1.00 48.56 99 ASN A C 1
ATOM 768 O O . ASN A 1 99 ? 12.554 -24.224 -6.734 1.00 48.56 99 ASN A O 1
ATOM 772 N N . PHE A 1 100 ? 13.322 -26.291 -7.153 1.00 57.00 100 PHE A N 1
ATOM 773 C CA . PHE A 1 100 ? 12.094 -27.062 -6.873 1.00 57.00 100 PHE A CA 1
ATOM 774 C C . PHE A 1 100 ? 11.829 -27.258 -5.364 1.00 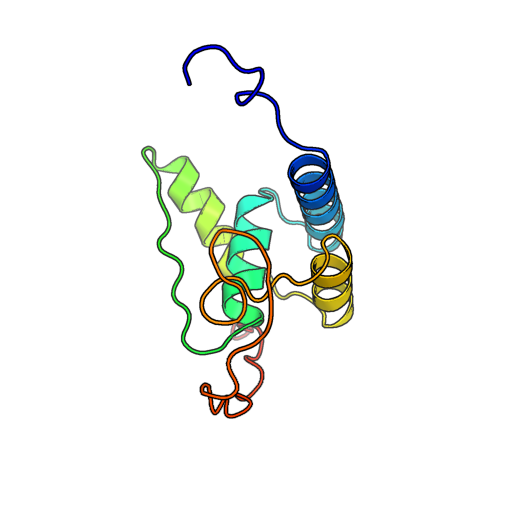57.00 100 PHE A C 1
ATOM 776 O O . PHE A 1 100 ? 10.964 -28.037 -4.971 1.00 57.00 100 PHE A O 1
ATOM 783 N N . LEU A 1 101 ? 12.603 -26.581 -4.511 1.00 56.72 101 LEU A N 1
ATOM 784 C CA . LEU A 1 101 ? 12.735 -26.883 -3.085 1.00 56.72 101 LEU A CA 1
ATOM 785 C C . LEU A 1 101 ? 11.724 -26.157 -2.175 1.00 56.72 101 LEU A C 1
ATOM 787 O O . LEU A 1 101 ? 11.688 -26.439 -0.982 1.00 56.72 101 LEU A O 1
ATOM 791 N N . LEU A 1 102 ? 10.891 -25.243 -2.692 1.00 56.84 102 LEU A N 1
ATOM 792 C CA . LEU A 1 102 ? 9.845 -24.597 -1.885 1.00 56.84 102 LEU A CA 1
ATOM 793 C C . LEU A 1 102 ? 8.479 -25.234 -2.120 1.00 56.84 102 LEU A C 1
ATOM 795 O O . LEU A 1 102 ? 7.805 -24.956 -3.110 1.00 56.84 102 LEU A O 1
ATOM 799 N N . TYR A 1 103 ? 8.045 -26.032 -1.147 1.00 56.69 103 TYR A N 1
ATOM 800 C CA . TYR A 1 103 ? 6.638 -26.360 -0.974 1.00 56.69 103 TYR A CA 1
ATOM 801 C C . TYR A 1 103 ? 5.912 -25.118 -0.441 1.00 56.69 103 TYR A C 1
ATOM 803 O O . TYR A 1 103 ? 6.069 -24.747 0.722 1.00 56.69 103 TYR A O 1
ATOM 811 N N . MET A 1 104 ? 5.158 -24.443 -1.309 1.00 62.53 104 MET A N 1
ATOM 812 C CA . MET A 1 104 ? 4.312 -23.314 -0.928 1.00 62.53 104 MET A CA 1
ATOM 813 C C . MET A 1 104 ? 2.864 -23.778 -0.801 1.00 62.53 104 MET A C 1
ATOM 815 O O . MET A 1 104 ? 2.190 -24.023 -1.800 1.00 62.53 104 MET A O 1
ATOM 819 N N . GLU A 1 105 ? 2.370 -23.874 0.428 1.00 62.22 105 GLU A N 1
ATOM 820 C CA . GLU A 1 105 ? 0.945 -24.070 0.672 1.00 62.22 105 GLU A CA 1
ATOM 821 C C . GLU A 1 105 ? 0.196 -22.752 0.438 1.00 62.22 105 GLU A C 1
ATOM 823 O O . GLU A 1 105 ? 0.570 -21.701 0.974 1.00 62.22 105 GLU A O 1
ATOM 828 N N . LYS A 1 106 ? -0.858 -22.795 -0.388 1.00 68.19 106 LYS A N 1
ATOM 829 C CA . LYS A 1 106 ? -1.678 -21.617 -0.682 1.00 68.19 106 LYS A CA 1
ATOM 830 C C . LYS A 1 106 ? -2.378 -21.162 0.597 1.00 68.19 106 LYS A C 1
ATOM 832 O O . LYS A 1 106 ? -3.291 -21.822 1.080 1.00 68.19 106 LYS A O 1
ATOM 837 N N . GLN A 1 107 ? -1.966 -20.008 1.105 1.00 68.75 107 GLN A N 1
ATOM 838 C CA . GLN A 1 107 ? -2.587 -19.392 2.271 1.00 68.75 107 GLN A CA 1
ATOM 839 C C . GLN A 1 107 ? -4.011 -18.908 1.942 1.00 68.75 107 GLN A C 1
ATOM 841 O O . GLN A 1 107 ? -4.280 -18.523 0.794 1.00 68.75 107 GLN A O 1
ATOM 846 N N . PRO A 1 108 ? -4.934 -18.909 2.921 1.00 76.06 108 PRO A N 1
ATOM 847 C CA . PRO A 1 108 ? -6.256 -18.323 2.739 1.00 76.06 108 PRO A CA 1
ATOM 848 C C . PRO A 1 108 ? -6.138 -16.828 2.422 1.00 76.06 108 PRO A C 1
ATOM 850 O O . PRO A 1 108 ? -5.242 -16.138 2.904 1.00 76.06 108 PRO A O 1
ATOM 853 N N . THR A 1 109 ? -7.050 -16.307 1.605 1.00 71.81 109 THR A N 1
ATOM 854 C CA . THR A 1 109 ? -7.094 -14.870 1.308 1.00 71.81 109 THR A CA 1
ATOM 855 C C . THR A 1 109 ? -7.513 -14.097 2.553 1.00 71.81 109 THR A C 1
ATOM 857 O O . THR A 1 109 ? -8.542 -14.420 3.151 1.00 71.81 109 THR A O 1
ATOM 860 N N . ALA A 1 110 ? -6.746 -13.072 2.926 1.00 73.19 110 ALA A N 1
ATOM 861 C CA . ALA A 1 110 ? -7.139 -12.169 3.998 1.00 73.19 110 ALA A CA 1
ATOM 862 C C . ALA A 1 110 ? -8.360 -11.351 3.555 1.00 73.19 110 ALA A C 1
ATOM 864 O O . ALA A 1 110 ? -8.408 -10.837 2.437 1.00 73.19 110 ALA A O 1
ATOM 865 N N . GLN A 1 111 ? -9.367 -11.256 4.422 1.00 75.38 111 GLN A N 1
ATOM 866 C CA . GLN A 1 111 ? -10.472 -10.331 4.198 1.00 75.38 111 GLN A CA 1
ATOM 867 C C . GLN A 1 111 ? -10.015 -8.914 4.568 1.00 75.38 111 GLN A C 1
ATOM 869 O O . GLN A 1 111 ? -9.197 -8.762 5.482 1.00 75.38 111 GLN A O 1
ATOM 874 N N . PRO A 1 112 ? -10.513 -7.875 3.877 1.00 77.12 112 PRO A N 1
ATOM 875 C CA . PRO A 1 112 ? -10.274 -6.507 4.302 1.00 77.12 112 PRO A CA 1
ATOM 876 C C . PRO A 1 112 ? -10.796 -6.291 5.722 1.00 77.12 112 PRO A C 1
ATOM 878 O O . PRO A 1 112 ? -11.774 -6.909 6.139 1.00 77.12 112 PRO A O 1
ATOM 881 N N . ILE A 1 113 ? -10.129 -5.406 6.463 1.00 75.25 113 ILE A N 1
ATOM 882 C CA . ILE A 1 113 ? -10.597 -4.993 7.783 1.00 75.25 113 ILE A CA 1
ATOM 883 C C . ILE A 1 113 ? -11.868 -4.173 7.561 1.00 75.25 113 ILE A C 1
ATOM 885 O O . ILE A 1 113 ? -11.817 -3.031 7.107 1.00 75.25 113 ILE A O 1
ATOM 889 N N . ILE A 1 114 ? -13.012 -4.786 7.844 1.00 72.25 114 ILE A N 1
ATOM 890 C CA . ILE A 1 114 ? -14.305 -4.112 7.864 1.00 72.25 114 ILE A CA 1
ATOM 891 C C . ILE A 1 114 ? -14.409 -3.470 9.244 1.00 72.25 114 ILE A C 1
ATOM 893 O O . ILE A 1 114 ? -14.269 -4.158 10.253 1.00 72.25 114 ILE A O 1
ATOM 897 N N . ARG A 1 115 ? -14.605 -2.150 9.301 1.00 65.44 115 ARG A N 1
ATOM 898 C CA . ARG A 1 115 ? -14.948 -1.507 10.571 1.00 65.44 115 ARG A CA 1
ATOM 899 C C . ARG A 1 115 ? -16.329 -2.003 10.965 1.00 65.44 115 ARG A C 1
ATOM 901 O O . ARG A 1 115 ? -17.249 -1.924 10.151 1.00 65.44 115 ARG A O 1
ATOM 908 N N . ASP A 1 116 ? -16.458 -2.485 12.193 1.00 65.31 116 ASP A N 1
ATOM 909 C CA . ASP A 1 116 ? -17.770 -2.644 12.803 1.00 65.31 116 ASP A CA 1
ATOM 910 C C . ASP A 1 116 ? -18.476 -1.289 12.690 1.00 65.31 116 ASP A C 1
ATOM 912 O O . ASP A 1 116 ? -17.892 -0.251 13.015 1.00 65.31 116 ASP A O 1
ATOM 916 N N . ALA A 1 117 ? -19.666 -1.2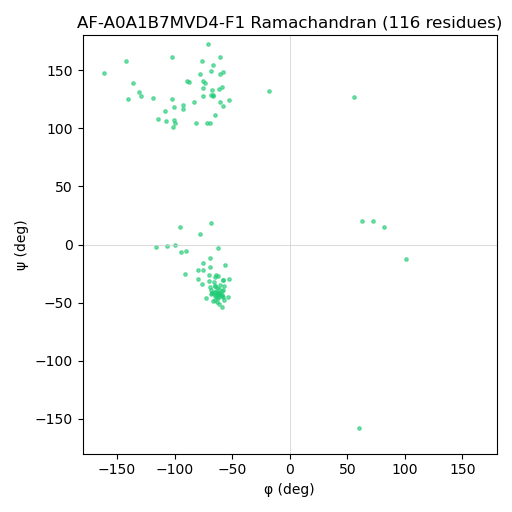89 12.092 1.00 55.53 117 ALA A N 1
ATOM 917 C CA . ALA A 1 117 ? -20.456 -0.078 11.963 1.00 55.53 117 ALA A CA 1
ATOM 918 C C . ALA A 1 117 ? -20.713 0.472 13.373 1.00 55.53 117 ALA A C 1
ATOM 920 O O . ALA A 1 117 ? -21.289 -0.230 14.204 1.00 55.53 117 ALA A O 1
ATOM 921 N N . GLU A 1 118 ? -20.249 1.694 13.633 1.00 50.22 118 GLU A N 1
ATOM 922 C CA . GLU A 1 118 ? -20.800 2.526 14.707 1.00 50.22 118 GLU A CA 1
ATOM 923 C C . GLU A 1 118 ? -22.205 2.998 14.319 1.00 50.22 118 GLU A C 1
ATOM 925 O O . GLU A 1 118 ? -22.403 3.366 13.133 1.00 50.22 118 GLU A O 1
#

Solvent-accessible surface area (backbone atoms only — not comparable to full-atom values): 7556 Å² total; per-residue (Å²): 124,86,93,63,77,71,83,56,79,50,74,65,56,51,51,49,53,53,48,41,48,53,50,18,65,76,73,69,48,91,39,50,64,10,51,54,51,27,48,51,46,32,66,38,58,97,53,78,84,87,82,85,69,94,50,68,68,52,52,58,44,46,56,52,15,69,75,49,67,78,50,74,66,57,51,52,50,63,56,67,72,50,84,89,73,78,46,72,77,47,26,52,102,84,67,68,73,69,55,93,81,73,88,76,78,85,69,71,77,34,70,59,64,74,76,78,84,128

Nearest PDB structures (foldseek):
  7twz-assembly6_F  TM=9.175E-01  e=1.011E-02  Klebsiella pneumoniae subsp. pneumoniae HS11286
  4r9o-assembly1_C  TM=9.108E-01  e=1.362E-02  Salmonella enterica subsp. enterica serovar Typhimurium str. LT2
  7utf-assembly2_D  TM=7.635E-01  e=3.261E-03  Rhizobium leguminosarum
  7utf-assembly1_A  TM=7.719E-01  e=4.138E-03  Rhizobium leguminosarum
  1og6-assembly1_B  TM=8.422E-01  e=1.947E-02  Escherichia coli K-12

pLDDT: mean 82.07, std 15.28, range [42.84, 96.94]